Protein AF-A0A7G2RQ90-F1 (afdb_monomer_lite)

Secondary structure (DSSP, 8-state):
-PPPP-SSHHHHHHHHHHHHHHHHHHHHHHHSS-TTHHHHHHHHHHHHHHHHHHHHHHHHHTT-HHHHHHHHHHHHHHHHHHHHHHH--TTTHHHHHHHHHHHHHHHHHHHHHHHHHHHHHHHHHHHTT-

Structure (mmCIF, N/CA/C/O backbone):
data_AF-A0A7G2RQ90-F1
#
_entry.id   AF-A0A7G2RQ90-F1
#
loop_
_atom_site.group_PDB
_atom_site.id
_atom_site.type_symbol
_atom_site.label_atom_id
_atom_site.label_alt_id
_atom_site.label_comp_id
_atom_site.label_asym_id
_atom_site.label_entity_id
_atom_site.label_seq_id
_atom_site.pdbx_PDB_ins_code
_atom_site.Cartn_x
_atom_site.Cartn_y
_atom_site.Cartn_z
_atom_site.occupancy
_atom_site.B_iso_or_equiv
_atom_site.auth_seq_id
_atom_site.auth_comp_id
_atom_site.auth_asym_id
_atom_site.auth_atom_id
_atom_site.pdbx_PDB_model_num
ATOM 1 N N . MET A 1 1 ? -13.080 -4.495 -11.057 1.00 48.03 1 MET A N 1
ATOM 2 C CA . MET A 1 1 ? -11.686 -4.425 -10.586 1.00 48.03 1 MET A CA 1
ATOM 3 C C . MET A 1 1 ? -10.817 -4.327 -11.811 1.00 48.03 1 MET A C 1
ATOM 5 O O . MET A 1 1 ? -10.754 -5.293 -12.562 1.00 48.03 1 MET A O 1
ATOM 9 N N . GLU A 1 2 ? -10.243 -3.155 -12.050 1.00 60.41 2 GLU A N 1
ATOM 10 C CA . GLU A 1 2 ? -9.161 -3.041 -13.021 1.00 60.41 2 GLU A CA 1
ATOM 11 C C . GLU A 1 2 ? -7.942 -3.789 -12.495 1.00 60.41 2 GLU A C 1
ATOM 13 O O . GLU A 1 2 ? -7.662 -3.803 -11.294 1.00 60.41 2 GLU A O 1
ATOM 18 N N . GLN A 1 3 ? -7.268 -4.479 -13.404 1.00 83.25 3 GLN A N 1
ATOM 19 C CA . GLN A 1 3 ? -6.024 -5.160 -13.110 1.00 83.25 3 GLN A CA 1
ATOM 20 C C . GLN A 1 3 ? -4.938 -4.093 -12.924 1.00 83.25 3 GLN A C 1
ATOM 22 O O . GLN A 1 3 ? -4.843 -3.163 -13.722 1.00 83.25 3 GLN A O 1
ATOM 27 N N . LEU A 1 4 ? -4.151 -4.201 -11.854 1.00 92.06 4 LEU A N 1
ATOM 28 C CA . LEU A 1 4 ? -2.987 -3.340 -11.647 1.00 92.06 4 LEU A CA 1
ATOM 29 C C . LEU A 1 4 ? -1.992 -3.506 -12.802 1.00 92.06 4 LEU A C 1
ATOM 31 O O . LEU A 1 4 ? -1.816 -4.610 -13.329 1.00 92.06 4 LEU A O 1
ATOM 35 N N . VAL A 1 5 ? -1.354 -2.404 -13.184 1.00 93.75 5 VAL A N 1
ATOM 36 C CA . VAL A 1 5 ? -0.281 -2.397 -14.178 1.00 93.75 5 VAL A CA 1
ATOM 37 C C . VAL A 1 5 ? 1.026 -2.817 -13.512 1.00 93.75 5 VAL A C 1
ATOM 39 O O . VAL A 1 5 ? 1.373 -2.347 -12.434 1.00 93.75 5 VAL A O 1
ATOM 42 N N . TYR A 1 6 ? 1.774 -3.701 -14.169 1.00 94.88 6 TYR A N 1
ATOM 43 C CA . TYR A 1 6 ? 3.070 -4.175 -13.695 1.00 94.88 6 TYR A CA 1
ATOM 44 C C . TYR A 1 6 ? 4.079 -4.188 -14.841 1.00 94.88 6 TYR A C 1
ATOM 46 O O . TYR A 1 6 ? 3.699 -4.413 -15.988 1.00 94.88 6 TYR A O 1
ATOM 54 N N . ILE A 1 7 ? 5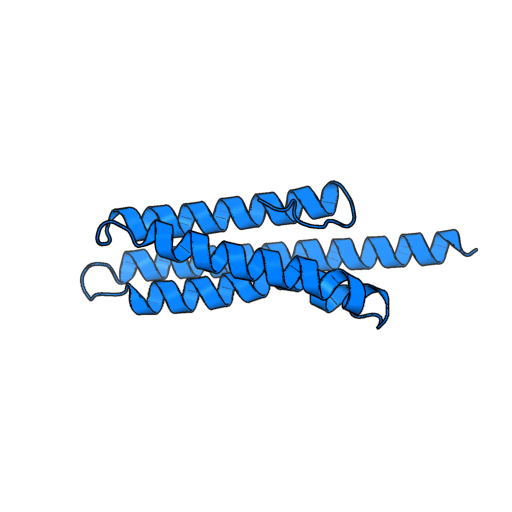.366 -4.008 -14.528 1.00 92.44 7 ILE A N 1
ATOM 55 C CA . ILE A 1 7 ? 6.438 -4.106 -15.528 1.00 92.44 7 ILE A CA 1
ATOM 56 C C . ILE A 1 7 ? 6.637 -5.558 -15.979 1.00 92.44 7 ILE A C 1
ATOM 58 O O . ILE A 1 7 ? 6.724 -5.836 -17.172 1.00 92.44 7 ILE A O 1
ATOM 62 N N . ASN A 1 8 ? 6.715 -6.486 -15.026 1.00 92.81 8 ASN A N 1
ATOM 63 C CA . ASN A 1 8 ? 6.875 -7.919 -15.259 1.00 92.81 8 ASN A CA 1
ATOM 64 C C . ASN A 1 8 ? 6.338 -8.725 -14.058 1.00 92.81 8 ASN A C 1
ATOM 66 O O . ASN A 1 8 ? 5.831 -8.154 -13.086 1.00 92.81 8 ASN A O 1
ATOM 70 N N . ASP A 1 9 ? 6.455 -10.053 -14.122 1.00 95.44 9 ASP A N 1
ATOM 71 C CA . ASP A 1 9 ? 5.973 -10.958 -13.069 1.00 95.44 9 ASP A CA 1
ATOM 72 C C . ASP A 1 9 ? 6.700 -10.772 -11.728 1.00 95.44 9 ASP A C 1
ATOM 74 O O . ASP A 1 9 ? 6.111 -10.990 -10.669 1.00 95.44 9 ASP A O 1
ATOM 78 N N . GLU A 1 10 ? 7.961 -10.338 -11.748 1.00 95.69 10 GLU A N 1
ATOM 79 C CA . GLU A 1 10 ? 8.716 -10.055 -10.528 1.00 95.69 10 GLU A CA 1
ATOM 80 C C . GLU A 1 10 ? 8.185 -8.804 -9.823 1.00 95.69 10 GLU A C 1
ATOM 82 O O . GLU A 1 10 ? 7.860 -8.871 -8.636 1.00 95.69 10 GLU A O 1
ATOM 87 N N . HIS A 1 11 ? 8.000 -7.703 -10.561 1.00 95.94 11 HIS A N 1
ATOM 88 C CA . HIS A 1 11 ? 7.360 -6.494 -10.040 1.00 95.94 11 HIS A CA 1
ATOM 89 C C . HIS A 1 11 ? 5.974 -6.809 -9.475 1.00 95.94 11 HIS A C 1
ATOM 91 O O . HIS A 1 11 ? 5.641 -6.397 -8.365 1.00 95.94 11 HIS A O 1
ATOM 97 N N . LYS A 1 12 ? 5.183 -7.594 -10.215 1.00 96.81 12 LYS A N 1
ATOM 98 C CA . LYS A 1 12 ? 3.865 -8.041 -9.768 1.00 96.81 12 LYS A CA 1
ATOM 99 C C . LYS A 1 12 ? 3.935 -8.749 -8.422 1.00 96.81 12 LYS A C 1
ATOM 101 O O . LYS A 1 12 ? 3.204 -8.371 -7.511 1.00 96.81 12 LYS A O 1
ATOM 106 N N . ARG A 1 13 ? 4.825 -9.733 -8.287 1.00 97.94 13 ARG A N 1
ATOM 107 C CA . ARG A 1 13 ? 4.991 -10.491 -7.045 1.00 97.94 13 ARG A CA 1
ATOM 108 C C . ARG A 1 13 ? 5.340 -9.574 -5.871 1.00 97.94 13 ARG A C 1
ATOM 110 O O . ARG A 1 13 ? 4.688 -9.660 -4.840 1.00 97.94 13 ARG A O 1
ATOM 117 N N . ILE A 1 14 ? 6.312 -8.671 -6.041 1.00 98.25 14 ILE A N 1
ATOM 118 C CA . ILE A 1 14 ? 6.739 -7.737 -4.982 1.00 98.25 14 ILE A CA 1
ATOM 119 C C . ILE A 1 14 ? 5.556 -6.886 -4.493 1.00 98.25 14 ILE A C 1
ATOM 121 O O . ILE A 1 14 ? 5.322 -6.768 -3.290 1.00 98.25 14 ILE A O 1
ATOM 125 N N . ILE A 1 15 ? 4.786 -6.324 -5.427 1.00 98.12 15 ILE A N 1
ATOM 126 C CA . ILE A 1 15 ? 3.652 -5.450 -5.113 1.00 98.12 15 ILE A CA 1
ATOM 127 C C . ILE A 1 15 ? 2.479 -6.227 -4.497 1.00 98.12 15 ILE A C 1
ATOM 129 O O . ILE A 1 15 ? 1.865 -5.753 -3.539 1.00 98.12 15 ILE A O 1
ATOM 133 N N . GLU A 1 16 ? 2.148 -7.411 -5.014 1.00 97.25 16 GLU A N 1
ATOM 134 C CA . GLU A 1 16 ? 1.064 -8.244 -4.478 1.00 97.25 16 GLU A CA 1
ATOM 135 C C . GLU A 1 16 ? 1.382 -8.788 -3.078 1.00 97.25 16 GLU A C 1
ATOM 137 O O . GLU A 1 16 ? 0.504 -8.756 -2.209 1.00 97.25 16 GLU A O 1
ATOM 142 N N . ASP A 1 17 ? 2.627 -9.211 -2.832 1.00 98.25 17 ASP A N 1
ATOM 143 C CA . ASP A 1 17 ? 3.094 -9.650 -1.512 1.00 98.25 17 ASP A CA 1
ATOM 144 C C . ASP A 1 17 ? 2.957 -8.501 -0.493 1.00 98.25 17 ASP A C 1
ATOM 146 O O . ASP A 1 17 ? 2.351 -8.674 0.570 1.00 98.25 17 ASP A O 1
ATOM 150 N N . TYR A 1 18 ? 3.418 -7.296 -0.853 1.00 98.50 18 TYR A N 1
ATOM 151 C CA . TYR A 1 18 ? 3.300 -6.103 -0.009 1.00 98.50 18 TYR A CA 1
ATOM 152 C C . TYR A 1 18 ? 1.840 -5.729 0.288 1.00 98.50 18 TYR A C 1
ATOM 154 O O . TYR A 1 18 ? 1.459 -5.551 1.445 1.00 98.50 18 TYR A O 1
ATOM 162 N N . MET A 1 19 ? 0.981 -5.635 -0.733 1.00 97.75 19 MET A N 1
ATOM 163 C CA . MET A 1 19 ? -0.428 -5.278 -0.521 1.00 97.75 19 MET A CA 1
ATOM 164 C C . MET A 1 19 ? -1.177 -6.326 0.302 1.00 97.75 19 MET A C 1
ATOM 166 O O . MET A 1 19 ? -2.107 -5.980 1.032 1.00 97.75 19 MET A O 1
ATOM 170 N N . THR A 1 20 ? -0.826 -7.605 0.161 1.00 97.81 20 THR A N 1
ATOM 171 C CA . THR A 1 20 ? -1.420 -8.681 0.963 1.00 97.81 20 THR A CA 1
ATOM 172 C C . THR A 1 20 ? -1.048 -8.515 2.429 1.00 97.81 20 THR A C 1
ATOM 174 O O . THR A 1 20 ? -1.925 -8.587 3.289 1.00 97.81 20 THR A O 1
ATOM 177 N N . PHE A 1 21 ? 0.223 -8.221 2.708 1.00 98.50 21 PHE A N 1
ATOM 178 C CA . PHE A 1 21 ? 0.688 -7.909 4.054 1.00 98.50 21 PHE A CA 1
ATOM 179 C C . PHE A 1 21 ? -0.058 -6.708 4.646 1.00 98.50 21 PHE A C 1
ATOM 181 O O . PHE A 1 21 ? -0.672 -6.833 5.700 1.00 98.50 21 PHE A O 1
ATOM 188 N N . VAL A 1 22 ? -0.103 -5.577 3.933 1.00 98.25 22 VAL A N 1
ATOM 189 C CA . VAL A 1 22 ? -0.777 -4.364 4.424 1.00 98.25 22 VAL A CA 1
ATOM 190 C C . VAL A 1 22 ? -2.250 -4.625 4.750 1.00 98.25 22 VAL A C 1
ATOM 192 O O . VAL A 1 22 ? -2.744 -4.212 5.797 1.00 98.25 22 VAL A O 1
ATOM 195 N N . GLN A 1 23 ? -2.965 -5.328 3.869 1.00 97.06 23 GLN A N 1
ATOM 196 C CA . GLN A 1 23 ? -4.367 -5.672 4.107 1.00 97.06 23 GLN A CA 1
ATOM 197 C C . GLN A 1 23 ? -4.543 -6.553 5.344 1.00 97.06 23 GLN A C 1
ATOM 199 O O . GLN A 1 23 ? -5.518 -6.373 6.067 1.00 97.06 23 GLN A O 1
ATOM 204 N N . LYS A 1 24 ? -3.618 -7.484 5.592 1.00 96.56 24 LYS A N 1
ATOM 205 C CA . LYS A 1 24 ? -3.651 -8.348 6.770 1.00 96.56 24 LYS A CA 1
ATOM 206 C C . LYS A 1 24 ? -3.481 -7.539 8.059 1.00 96.56 24 LYS A C 1
ATOM 208 O O . LYS A 1 24 ? -4.319 -7.659 8.945 1.00 96.56 24 LYS A O 1
ATOM 213 N N . GLU A 1 25 ? -2.474 -6.673 8.131 1.00 96.81 25 GLU A N 1
ATOM 214 C CA . GLU A 1 25 ? -2.229 -5.835 9.314 1.00 96.81 25 GLU A CA 1
ATOM 215 C C . GLU A 1 25 ? -3.428 -4.925 9.620 1.00 96.81 25 GLU A C 1
ATOM 217 O O . GLU A 1 25 ? -3.882 -4.815 10.759 1.00 96.81 25 GLU A O 1
ATOM 222 N N . VAL A 1 26 ? -4.011 -4.303 8.588 1.00 95.94 26 VAL A N 1
ATOM 223 C CA . VAL A 1 26 ? -5.190 -3.449 8.777 1.00 95.94 26 VAL A CA 1
ATOM 224 C C . VAL A 1 26 ? -6.421 -4.266 9.159 1.00 95.94 26 VAL A C 1
ATOM 226 O O . VAL A 1 26 ? -7.233 -3.806 9.964 1.00 95.94 26 VAL A O 1
ATOM 229 N N . TYR A 1 27 ? -6.577 -5.475 8.618 1.00 94.44 27 TYR A N 1
ATOM 230 C CA . TYR A 1 27 ? -7.649 -6.379 9.020 1.00 94.44 27 TYR A CA 1
ATOM 231 C C . TYR A 1 27 ? -7.561 -6.701 10.517 1.00 94.44 27 TYR A C 1
ATOM 233 O O . TYR A 1 27 ? -8.535 -6.482 11.230 1.00 94.44 27 TYR A O 1
ATOM 241 N N . GLU A 1 28 ? -6.389 -7.101 11.015 1.00 92.88 28 GLU A N 1
ATOM 242 C CA . GLU A 1 28 ? -6.180 -7.444 12.431 1.00 92.88 28 GLU A CA 1
ATOM 243 C C . GLU A 1 28 ? -6.475 -6.261 13.371 1.00 92.88 28 GLU A C 1
ATOM 245 O O . GLU A 1 28 ? -7.187 -6.413 14.367 1.00 92.88 28 GLU A O 1
ATOM 250 N N . VAL A 1 29 ? -6.046 -5.045 13.011 1.00 92.00 29 VAL A N 1
ATOM 251 C CA . VAL A 1 29 ? -6.391 -3.831 13.774 1.00 92.00 29 VAL A CA 1
ATOM 252 C C . VAL A 1 29 ? -7.898 -3.553 13.735 1.00 92.00 29 VAL A C 1
ATOM 254 O O . VAL A 1 29 ? -8.499 -3.174 14.745 1.00 92.00 29 VAL A O 1
ATOM 257 N N . THR A 1 30 ? -8.538 -3.740 12.580 1.00 90.81 30 THR A N 1
ATOM 258 C CA . THR A 1 30 ? -9.959 -3.411 12.395 1.00 90.81 30 THR A CA 1
ATOM 259 C C . THR A 1 30 ? -10.928 -4.470 12.905 1.00 90.81 30 THR A C 1
ATOM 261 O O . THR A 1 30 ? -12.080 -4.115 13.146 1.00 90.81 30 THR A O 1
ATOM 264 N N . GLU A 1 31 ? -10.497 -5.711 13.156 1.00 83.44 31 GLU A N 1
ATOM 265 C CA . GLU A 1 31 ? -11.323 -6.723 13.837 1.00 83.44 31 GLU A CA 1
ATOM 266 C C . GLU A 1 31 ? -11.734 -6.270 15.244 1.00 83.44 31 GLU A C 1
ATOM 268 O O . GLU A 1 31 ? -12.830 -6.584 15.710 1.00 83.44 31 GLU A O 1
ATOM 273 N N . THR A 1 32 ? -10.880 -5.482 15.905 1.00 68.25 32 THR A N 1
ATOM 274 C CA . THR A 1 32 ? -11.181 -4.874 17.211 1.00 68.25 32 THR A CA 1
ATOM 275 C C . THR A 1 32 ? -11.975 -3.567 17.098 1.00 68.25 32 THR A C 1
ATOM 277 O O . THR A 1 32 ? -12.569 -3.103 18.074 1.00 68.25 32 THR A O 1
ATOM 280 N N . ALA A 1 33 ? -12.019 -2.969 15.904 1.00 60.00 33 ALA A N 1
ATOM 281 C CA . ALA A 1 33 ? -12.710 -1.718 15.632 1.00 60.00 33 ALA A CA 1
ATOM 282 C C . ALA A 1 33 ? -14.167 -1.959 15.188 1.00 60.00 33 ALA A C 1
ATOM 284 O O . ALA A 1 33 ? -14.575 -3.045 14.788 1.00 60.00 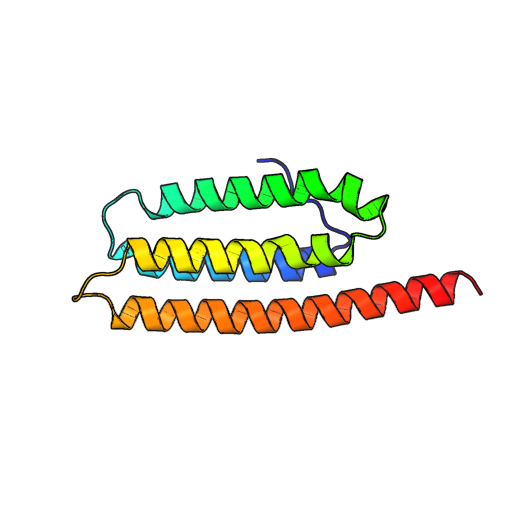33 ALA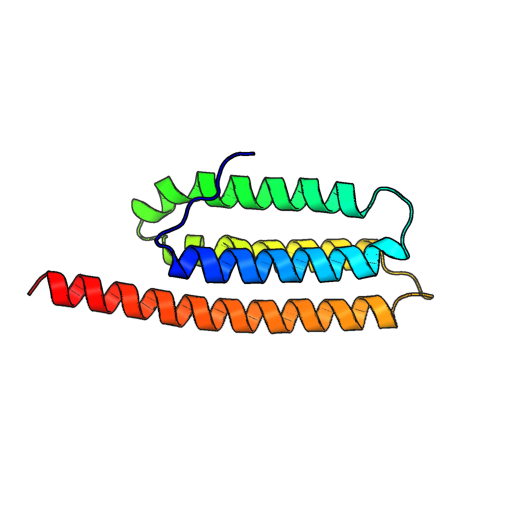 A O 1
ATOM 285 N N . LYS A 1 34 ? -14.996 -0.912 15.260 1.00 61.91 34 LYS A N 1
ATOM 286 C CA . LYS A 1 34 ? -16.413 -0.954 14.850 1.00 61.91 34 LYS A CA 1
ATOM 287 C C . LYS A 1 34 ? -16.588 -1.557 13.442 1.00 61.91 34 LYS A C 1
ATOM 289 O O . LYS A 1 34 ? -15.810 -1.264 12.535 1.00 61.91 34 LYS A O 1
ATOM 294 N N . CYS A 1 35 ? -17.676 -2.309 13.250 1.00 68.94 35 CYS A N 1
ATOM 295 C CA . CYS A 1 35 ? -18.071 -2.902 11.966 1.00 68.94 35 CYS A CA 1
ATOM 296 C C . CYS A 1 35 ? -17.971 -1.891 10.805 1.00 68.94 35 CYS A C 1
ATOM 298 O O . CYS A 1 35 ? -18.553 -0.809 10.883 1.00 68.94 35 CYS A O 1
ATOM 300 N N . GLY A 1 36 ? -17.264 -2.262 9.731 1.00 81.38 36 GLY A N 1
ATOM 301 C CA . GLY A 1 36 ? -17.176 -1.497 8.477 1.00 81.38 36 GLY A CA 1
ATOM 302 C C . GLY A 1 36 ? -15.826 -0.829 8.193 1.00 81.38 36 GLY A C 1
ATOM 303 O O . GLY A 1 36 ? -15.543 -0.550 7.035 1.00 81.38 36 GLY A O 1
ATOM 304 N N . LYS A 1 37 ? -14.949 -0.650 9.194 1.00 89.69 37 LYS A N 1
ATOM 305 C CA . LYS A 1 37 ? -13.676 0.078 9.010 1.00 89.69 37 LYS A CA 1
ATOM 306 C C . LYS A 1 37 ? -12.715 -0.570 8.016 1.00 89.69 37 LYS A C 1
ATOM 308 O O . LYS A 1 37 ? -12.068 0.137 7.253 1.00 89.69 37 LYS A O 1
ATOM 313 N N . PHE A 1 38 ? -12.671 -1.897 7.969 1.00 93.50 38 PHE A N 1
ATOM 314 C CA . PHE A 1 38 ? -11.909 -2.595 6.936 1.00 93.50 38 PHE A CA 1
ATOM 315 C C . PHE A 1 38 ? -12.432 -2.298 5.521 1.00 93.50 38 PHE A C 1
ATOM 317 O O . PHE A 1 38 ? -11.647 -2.186 4.589 1.00 93.50 38 PHE A O 1
ATOM 324 N N . GLY A 1 39 ? -13.749 -2.129 5.364 1.00 93.12 39 GLY A N 1
ATOM 325 C CA . GLY A 1 39 ? -14.363 -1.727 4.097 1.00 93.12 39 GLY A CA 1
ATOM 326 C C . GLY A 1 39 ? -13.906 -0.335 3.663 1.00 93.12 39 GLY A C 1
ATOM 327 O O . GLY A 1 39 ? -13.418 -0.196 2.547 1.00 93.12 39 GLY A O 1
ATOM 328 N N . ASP A 1 40 ? -13.957 0.646 4.574 1.00 93.44 40 ASP A N 1
ATOM 329 C CA . ASP A 1 40 ? -13.443 2.004 4.325 1.00 93.44 40 ASP A CA 1
ATOM 330 C C . ASP A 1 40 ? -11.975 1.960 3.851 1.00 93.44 40 ASP A C 1
ATOM 332 O O . ASP A 1 40 ? -11.582 2.649 2.914 1.00 93.44 40 ASP A O 1
ATOM 336 N N . PHE A 1 41 ? -11.152 1.112 4.475 1.00 95.19 41 PHE A N 1
ATOM 337 C CA . PHE A 1 41 ? -9.759 0.926 4.072 1.00 95.19 41 PHE A CA 1
ATOM 338 C C . PHE A 1 41 ? -9.616 0.336 2.657 1.00 95.19 41 PHE A C 1
ATOM 340 O O . PHE A 1 41 ? -8.750 0.767 1.896 1.00 95.19 41 PHE A O 1
ATOM 347 N N . GLN A 1 42 ? -10.453 -0.634 2.282 1.00 95.12 42 GLN A N 1
ATOM 348 C CA . GLN A 1 42 ? -10.420 -1.234 0.944 1.00 95.12 42 GLN A CA 1
ATOM 349 C C . GLN A 1 42 ? -10.773 -0.224 -0.155 1.00 95.12 42 GLN A C 1
ATOM 351 O O . GLN A 1 42 ? -10.208 -0.301 -1.247 1.00 95.12 42 GLN A O 1
ATOM 356 N N . GLU A 1 43 ? -11.657 0.735 0.132 1.00 95.19 43 GLU A N 1
ATOM 357 C CA . GLU A 1 43 ? -11.956 1.851 -0.773 1.00 95.19 43 GLU A CA 1
ATOM 358 C C . GLU A 1 43 ? -10.729 2.757 -0.954 1.00 95.19 43 GLU A C 1
ATOM 360 O O . GLU A 1 43 ? -10.322 3.016 -2.084 1.00 95.19 43 GLU A O 1
ATOM 365 N N . LEU A 1 44 ? -10.048 3.134 0.133 1.00 96.06 44 LEU A N 1
ATOM 366 C CA . LEU A 1 44 ? -8.819 3.936 0.042 1.00 96.06 44 LEU A CA 1
ATOM 367 C C . LEU A 1 44 ? -7.692 3.203 -0.709 1.00 96.06 44 LEU A C 1
ATOM 369 O O . LEU A 1 44 ? -6.971 3.794 -1.515 1.00 96.06 44 LEU A O 1
ATOM 373 N N . LEU A 1 45 ? -7.546 1.892 -0.490 1.00 96.44 45 LEU A N 1
ATOM 374 C CA . LEU A 1 45 ? -6.586 1.074 -1.231 1.00 96.44 45 LEU A CA 1
ATOM 375 C C . LEU A 1 45 ? -6.941 1.003 -2.724 1.00 96.44 45 LEU A C 1
ATOM 377 O O . LEU A 1 45 ? -6.045 0.927 -3.565 1.00 96.44 45 LEU A O 1
ATOM 381 N N . HIS A 1 46 ? -8.229 1.012 -3.072 1.00 95.88 46 HIS A N 1
ATOM 382 C CA . HIS A 1 46 ? -8.662 1.077 -4.463 1.00 95.88 46 HIS A CA 1
ATOM 383 C C . HIS A 1 46 ? -8.226 2.389 -5.126 1.00 95.88 46 HIS A C 1
ATOM 385 O O . HIS A 1 46 ? -7.662 2.332 -6.221 1.00 95.88 46 HIS A O 1
ATOM 391 N N . ASP A 1 47 ? -8.377 3.523 -4.440 1.00 96.12 47 ASP A N 1
ATOM 392 C CA . ASP A 1 47 ? -7.943 4.832 -4.942 1.00 96.12 47 ASP A CA 1
ATOM 393 C C . ASP A 1 47 ? -6.427 4.870 -5.206 1.00 96.12 47 ASP A C 1
ATOM 395 O O . ASP A 1 47 ? -5.982 5.381 -6.234 1.00 96.12 47 ASP A O 1
ATOM 399 N N . ILE A 1 48 ? -5.615 4.260 -4.331 1.00 96.88 48 ILE A N 1
ATOM 400 C CA . ILE A 1 48 ? -4.158 4.145 -4.540 1.00 96.88 48 ILE A CA 1
ATOM 401 C C . ILE A 1 48 ? -3.834 3.308 -5.781 1.00 96.88 48 ILE A C 1
ATOM 403 O O . ILE A 1 48 ? -2.950 3.669 -6.559 1.00 96.88 48 ILE A O 1
ATOM 407 N N . LYS A 1 49 ? -4.541 2.191 -5.986 1.00 96.19 49 LYS A N 1
ATOM 408 C CA . LYS A 1 49 ? -4.347 1.341 -7.173 1.00 96.19 49 LYS A CA 1
ATOM 409 C C . LYS A 1 49 ? -4.708 2.087 -8.453 1.00 96.19 49 LYS A C 1
ATOM 411 O O . LYS A 1 49 ? -4.002 1.953 -9.450 1.00 96.19 49 LYS A O 1
ATOM 416 N N . GLN A 1 50 ? -5.776 2.879 -8.417 1.00 95.12 50 GLN A N 1
ATOM 417 C CA . GLN A 1 50 ? -6.166 3.714 -9.544 1.00 95.12 50 GLN A CA 1
ATOM 418 C C . GLN A 1 50 ? -5.111 4.791 -9.820 1.00 95.12 50 GLN A C 1
ATOM 420 O O . GLN A 1 50 ? -4.649 4.900 -10.951 1.00 95.12 50 GLN A O 1
ATOM 425 N N . TYR A 1 51 ? -4.652 5.509 -8.788 1.00 94.88 51 TYR A N 1
ATOM 426 C CA . TYR A 1 51 ? -3.571 6.490 -8.918 1.00 94.88 51 TYR A CA 1
ATOM 427 C C . TYR A 1 51 ? -2.315 5.878 -9.555 1.00 94.88 51 TYR A C 1
ATOM 429 O O . TYR A 1 51 ? -1.730 6.460 -10.467 1.00 94.88 51 TYR A O 1
ATOM 437 N N . HIS A 1 52 ? -1.914 4.687 -9.101 1.00 95.38 52 HIS A N 1
ATOM 438 C CA . HIS A 1 52 ? -0.774 3.964 -9.656 1.00 95.38 52 HIS A CA 1
ATOM 439 C C . HIS A 1 52 ? -0.958 3.665 -11.149 1.00 95.38 52 HIS A C 1
ATOM 441 O O . HIS A 1 52 ? -0.064 3.938 -11.948 1.00 95.38 52 HIS A O 1
ATOM 447 N N . ASN A 1 53 ? -2.118 3.137 -11.540 1.00 95.06 53 ASN A N 1
ATOM 448 C CA . ASN A 1 53 ? -2.414 2.839 -12.939 1.00 95.06 53 ASN A CA 1
ATOM 449 C C . ASN A 1 53 ? -2.421 4.107 -13.807 1.00 95.06 53 ASN A C 1
ATOM 451 O O . ASN A 1 53 ? -1.763 4.136 -14.846 1.00 95.06 53 ASN A O 1
ATOM 455 N N . ASP A 1 54 ? -3.099 5.164 -13.357 1.00 93.44 54 ASP A N 1
ATOM 456 C CA . ASP A 1 54 ? -3.219 6.427 -14.092 1.00 93.44 54 ASP A CA 1
ATOM 457 C C . ASP A 1 54 ? -1.860 7.131 -14.253 1.00 93.44 54 ASP A C 1
ATOM 459 O O . ASP A 1 54 ? -1.600 7.785 -15.268 1.00 93.44 54 ASP A O 1
ATOM 463 N N . PHE A 1 55 ? -0.956 6.978 -13.278 1.00 92.94 55 PHE A N 1
ATOM 464 C CA . PHE A 1 55 ? 0.377 7.574 -13.329 1.00 92.94 55 PHE A CA 1
ATOM 465 C C . PHE A 1 55 ? 1.333 6.854 -14.299 1.00 92.94 55 PHE A C 1
ATOM 467 O O . PHE A 1 55 ? 2.290 7.470 -14.771 1.00 92.94 55 PHE A O 1
ATOM 474 N N . PHE A 1 56 ? 1.080 5.589 -14.656 1.00 92.81 56 PHE A N 1
ATOM 475 C CA . PHE A 1 56 ? 2.000 4.785 -15.476 1.00 92.81 56 PHE A CA 1
ATOM 476 C C . PHE A 1 56 ? 2.334 5.437 -16.827 1.00 92.81 56 PHE A C 1
ATOM 478 O O . PHE A 1 56 ? 3.504 5.574 -17.192 1.00 92.81 56 PHE A O 1
ATOM 485 N N . ASP A 1 57 ? 1.313 5.898 -17.551 1.00 87.56 57 ASP A N 1
ATOM 486 C CA . ASP A 1 57 ? 1.479 6.491 -18.883 1.00 87.56 57 ASP A CA 1
ATOM 487 C C . ASP A 1 57 ? 2.297 7.789 -18.863 1.00 87.56 57 ASP A C 1
ATOM 489 O O . ASP A 1 57 ? 2.945 8.131 -19.857 1.00 87.56 57 ASP A O 1
ATOM 493 N N . ILE A 1 58 ? 2.240 8.529 -17.754 1.00 87.88 58 ILE A N 1
ATOM 494 C CA . ILE A 1 58 ? 3.012 9.756 -17.539 1.00 87.88 58 ILE A CA 1
ATOM 495 C C . ILE A 1 58 ? 4.448 9.378 -17.167 1.00 87.88 58 ILE A C 1
ATOM 497 O O . ILE A 1 58 ? 5.399 9.861 -17.783 1.00 87.88 58 ILE A O 1
ATOM 501 N N . ALA A 1 59 ? 4.603 8.442 -16.231 1.00 88.56 59 ALA A N 1
ATOM 502 C CA . ALA A 1 59 ? 5.890 7.978 -15.736 1.00 88.56 59 ALA A CA 1
ATOM 503 C C . ALA A 1 59 ? 6.794 7.422 -16.849 1.00 88.56 59 ALA A C 1
ATOM 505 O O . ALA A 1 59 ? 7.984 7.734 -16.889 1.00 88.56 59 ALA A O 1
ATOM 506 N N . ILE A 1 60 ? 6.238 6.659 -17.793 1.00 83.44 60 ILE A N 1
ATOM 507 C CA . ILE A 1 60 ? 6.997 6.115 -18.931 1.00 83.44 60 ILE A CA 1
ATOM 508 C C . ILE A 1 60 ? 7.475 7.219 -19.888 1.00 83.44 60 ILE A C 1
ATOM 510 O O . ILE A 1 60 ? 8.564 7.118 -20.450 1.00 83.44 60 ILE A O 1
ATOM 514 N N . LYS A 1 61 ? 6.681 8.277 -20.089 1.00 82.25 61 LYS A N 1
ATOM 515 C CA . LYS A 1 61 ? 7.007 9.356 -21.039 1.00 82.25 61 LYS A CA 1
ATOM 516 C C . LYS A 1 61 ? 8.026 10.346 -20.487 1.00 82.25 61 LYS A C 1
ATOM 518 O O . LYS A 1 61 ? 8.800 10.902 -21.261 1.00 82.25 61 LYS A O 1
ATOM 523 N N . GLU A 1 62 ? 8.009 10.574 -19.178 1.00 85.75 62 GLU A N 1
ATOM 524 C CA . GLU A 1 62 ? 8.771 11.646 -18.526 1.00 85.75 62 GLU A CA 1
ATOM 525 C C . GLU A 1 62 ? 9.929 11.130 -17.658 1.00 85.75 62 GLU A C 1
ATOM 527 O O . GLU A 1 62 ? 10.444 11.857 -16.815 1.00 85.75 62 GLU A O 1
ATOM 532 N N . SER A 1 63 ? 10.361 9.878 -17.857 1.00 79.25 63 SER A N 1
ATOM 533 C CA . SER A 1 63 ? 11.398 9.228 -17.035 1.00 79.25 63 SER A CA 1
ATOM 534 C C . SER A 1 63 ? 11.047 9.164 -15.536 1.00 79.25 63 SER A C 1
ATOM 536 O O . SER A 1 63 ? 11.931 9.111 -14.685 1.00 79.25 63 SER A O 1
ATOM 538 N N . GLY A 1 64 ? 9.753 9.131 -15.209 1.00 86.44 64 GLY A N 1
ATOM 539 C CA . GLY A 1 64 ? 9.204 9.041 -13.850 1.00 86.44 64 GLY A CA 1
ATOM 540 C C . GLY A 1 64 ? 8.973 7.608 -13.354 1.00 86.44 64 GLY A C 1
ATOM 541 O O . GLY A 1 64 ? 8.299 7.408 -12.348 1.00 86.44 64 GLY A O 1
ATOM 542 N N . VAL A 1 65 ? 9.500 6.590 -14.045 1.00 89.44 65 VAL A N 1
ATOM 543 C CA . VAL A 1 65 ? 9.282 5.165 -13.708 1.00 89.44 65 VAL A CA 1
ATOM 544 C C . VAL A 1 65 ? 9.718 4.837 -12.280 1.00 89.44 65 VAL A C 1
ATOM 546 O O . VAL A 1 65 ? 9.049 4.054 -11.610 1.00 89.44 65 VAL A O 1
ATOM 549 N N . GLY A 1 66 ? 10.787 5.469 -11.786 1.00 90.00 66 GLY A N 1
ATOM 550 C CA . GLY A 1 66 ? 11.210 5.321 -10.393 1.00 90.00 66 GLY A CA 1
ATOM 551 C C . GLY A 1 66 ? 10.125 5.770 -9.414 1.00 90.00 66 GLY A C 1
ATOM 552 O O . GLY A 1 66 ? 9.727 5.004 -8.542 1.00 90.00 66 GLY A O 1
ATOM 553 N N . GLU A 1 67 ? 9.575 6.973 -9.594 1.00 92.31 67 GLU A N 1
ATOM 554 C CA . GLU A 1 67 ? 8.483 7.486 -8.753 1.00 92.31 67 GLU A CA 1
ATOM 555 C C . GLU A 1 67 ? 7.249 6.580 -8.815 1.00 92.31 67 GLU A C 1
ATOM 557 O O . GLU A 1 67 ? 6.621 6.294 -7.793 1.00 92.31 67 GLU A O 1
ATOM 562 N N . TRP A 1 68 ? 6.931 6.081 -10.009 1.00 95.75 68 TRP A N 1
ATOM 563 C CA . TRP A 1 68 ? 5.808 5.177 -10.216 1.00 95.75 68 TRP A CA 1
ATOM 564 C C . TRP A 1 68 ? 5.991 3.836 -9.499 1.00 95.75 68 TRP A C 1
ATOM 566 O O . TRP A 1 68 ? 5.070 3.398 -8.807 1.00 95.75 68 TRP A O 1
ATOM 576 N N . ILE A 1 69 ? 7.176 3.222 -9.573 1.00 95.75 69 ILE A N 1
ATOM 577 C CA . ILE A 1 69 ? 7.490 1.956 -8.888 1.00 95.75 69 ILE A CA 1
ATOM 578 C C . ILE A 1 69 ? 7.270 2.069 -7.376 1.00 95.75 69 ILE A C 1
ATOM 580 O O . ILE A 1 69 ? 6.700 1.172 -6.757 1.00 95.75 69 ILE A O 1
ATOM 584 N N . PHE A 1 70 ? 7.674 3.186 -6.770 1.00 96.94 70 PHE A N 1
ATOM 585 C CA . PHE A 1 70 ? 7.552 3.374 -5.322 1.00 96.94 70 PHE A CA 1
ATOM 586 C C . PHE A 1 70 ? 6.180 3.897 -4.873 1.00 96.94 70 PHE A C 1
ATOM 588 O O . PHE A 1 70 ? 5.937 4.015 -3.671 1.00 96.94 70 PHE A O 1
ATOM 595 N N . SER A 1 71 ? 5.269 4.214 -5.799 1.00 97.00 71 SER A N 1
ATOM 596 C CA . SER A 1 71 ? 3.993 4.860 -5.461 1.00 97.00 71 SER A CA 1
ATOM 597 C C . SER A 1 71 ? 3.113 4.008 -4.542 1.00 97.00 71 SER A C 1
ATOM 599 O O . SER A 1 71 ? 2.653 4.518 -3.524 1.00 97.00 71 SER A O 1
ATOM 601 N N . ILE A 1 72 ? 2.927 2.713 -4.826 1.00 97.62 72 ILE A N 1
ATOM 602 C CA . ILE A 1 72 ? 2.124 1.823 -3.971 1.00 97.62 72 ILE A CA 1
ATOM 603 C C . ILE A 1 72 ? 2.692 1.729 -2.547 1.00 97.62 72 ILE A C 1
ATOM 605 O O . ILE A 1 72 ? 1.949 2.060 -1.623 1.00 97.62 72 ILE A O 1
ATOM 609 N N . PRO A 1 73 ? 3.958 1.319 -2.313 1.00 98.12 73 PRO A N 1
ATOM 610 C CA . PRO A 1 73 ? 4.462 1.184 -0.947 1.00 98.12 73 PRO A CA 1
ATOM 611 C C . PRO A 1 73 ? 4.446 2.504 -0.173 1.00 98.12 73 PRO A C 1
ATOM 613 O O . PRO A 1 73 ? 4.027 2.536 0.984 1.00 98.12 73 PRO A O 1
ATOM 616 N N . ASN A 1 74 ? 4.803 3.617 -0.815 1.00 98.06 74 ASN A N 1
ATOM 617 C CA . ASN A 1 74 ? 4.824 4.912 -0.140 1.00 98.06 74 ASN A CA 1
ATOM 618 C C . ASN A 1 74 ? 3.414 5.398 0.219 1.00 98.06 74 ASN A C 1
ATOM 620 O O . ASN A 1 74 ? 3.163 5.779 1.365 1.00 98.06 74 ASN A O 1
ATOM 624 N N . LEU A 1 75 ? 2.482 5.381 -0.739 1.00 98.12 75 LEU A N 1
ATOM 625 C CA . LEU A 1 75 ? 1.118 5.858 -0.507 1.00 98.12 75 LEU A CA 1
ATOM 626 C C . LEU A 1 75 ? 0.374 4.960 0.482 1.00 98.12 75 LEU A C 1
ATOM 628 O O . LEU A 1 75 ? -0.309 5.478 1.366 1.00 98.12 75 LEU A O 1
ATOM 632 N N . CYS A 1 76 ? 0.547 3.638 0.389 1.00 97.88 76 CYS A N 1
ATOM 633 C CA . CYS A 1 76 ? -0.046 2.703 1.340 1.00 97.88 76 CYS A CA 1
ATOM 634 C C . CYS A 1 76 ? 0.460 2.949 2.757 1.00 97.88 76 CYS A C 1
ATOM 636 O O . CYS A 1 76 ? -0.358 3.030 3.669 1.00 97.88 76 CYS A O 1
ATOM 638 N N . MET A 1 77 ? 1.769 3.129 2.955 1.00 98.31 77 MET A N 1
ATOM 639 C CA . MET A 1 77 ? 2.317 3.425 4.279 1.00 98.31 77 MET A CA 1
ATOM 640 C C . MET A 1 77 ? 1.677 4.683 4.873 1.00 98.31 77 MET A C 1
ATOM 642 O O . MET A 1 77 ? 1.140 4.630 5.976 1.00 98.31 77 MET A O 1
ATOM 646 N N . PHE A 1 78 ? 1.669 5.806 4.147 1.00 98.00 78 PHE A N 1
ATOM 647 C CA . PHE A 1 78 ? 1.084 7.046 4.671 1.00 98.00 78 PHE A CA 1
ATOM 648 C C . PHE A 1 78 ? -0.421 6.930 4.929 1.00 98.00 78 PHE A C 1
ATOM 650 O O . PHE A 1 78 ? -0.903 7.409 5.958 1.00 98.00 78 PHE A O 1
ATOM 657 N N . MET A 1 79 ? -1.154 6.264 4.034 1.00 97.94 79 MET A N 1
ATOM 658 C CA . MET A 1 79 ? -2.576 5.983 4.213 1.00 97.94 79 MET A CA 1
ATOM 659 C C . MET A 1 79 ? -2.821 5.165 5.486 1.00 97.94 79 MET A C 1
ATOM 661 O O . MET A 1 79 ? -3.662 5.546 6.297 1.00 97.94 79 MET A O 1
ATOM 665 N N . VAL A 1 80 ? -2.080 4.072 5.687 1.00 97.75 80 VAL A N 1
ATOM 666 C CA . VAL A 1 80 ? -2.231 3.189 6.852 1.00 97.75 80 VAL A CA 1
ATOM 667 C C . VAL A 1 80 ? -1.889 3.923 8.141 1.00 97.75 80 VAL A C 1
ATOM 669 O O . VAL A 1 80 ? -2.653 3.838 9.095 1.00 97.75 80 VAL A O 1
ATOM 672 N N . MET A 1 81 ? -0.810 4.706 8.165 1.00 98.06 81 MET A N 1
ATOM 673 C CA . MET A 1 81 ? -0.434 5.495 9.343 1.00 98.06 81 MET A CA 1
ATOM 674 C C . MET A 1 81 ? -1.528 6.499 9.724 1.00 98.06 81 MET A C 1
ATOM 676 O O . MET A 1 81 ? -1.890 6.612 10.896 1.00 98.06 81 MET A O 1
ATOM 680 N N . GLY A 1 82 ? -2.104 7.196 8.738 1.00 96.94 82 GLY A N 1
ATOM 681 C CA . GLY A 1 82 ? -3.236 8.098 8.965 1.00 96.94 82 GLY A CA 1
ATOM 682 C C . GLY A 1 82 ? -4.496 7.362 9.431 1.00 96.94 82 GLY A C 1
ATOM 683 O O . GLY A 1 82 ? -5.188 7.821 10.341 1.00 96.94 82 GLY A O 1
ATOM 684 N N . PHE A 1 83 ? -4.772 6.197 8.847 1.00 95.69 83 PHE A N 1
ATOM 685 C CA . PHE A 1 83 ? -5.905 5.349 9.207 1.00 95.69 83 PHE A CA 1
ATOM 686 C C . PHE A 1 83 ? -5.786 4.820 10.646 1.00 95.69 83 PHE A C 1
ATOM 688 O O . PHE A 1 83 ? -6.726 4.941 11.430 1.00 95.69 83 PHE A O 1
ATOM 695 N N . PHE A 1 84 ? -4.609 4.320 11.024 1.00 96.00 84 PHE A N 1
ATOM 696 C CA . PHE A 1 84 ? -4.280 3.867 12.376 1.00 96.00 84 PHE A CA 1
ATOM 697 C C . PHE A 1 84 ? -4.370 4.996 13.398 1.00 96.00 84 PHE A C 1
ATOM 699 O O . PHE A 1 84 ? -4.999 4.819 14.439 1.00 96.00 84 PHE A O 1
ATOM 706 N N . ALA A 1 85 ? -3.850 6.184 13.081 1.00 95.06 85 ALA A N 1
ATOM 707 C CA . ALA A 1 85 ? -4.000 7.353 13.944 1.00 95.06 85 ALA A CA 1
ATOM 708 C C . ALA A 1 85 ? -5.479 7.698 14.209 1.00 95.06 85 ALA A C 1
ATOM 710 O O . ALA A 1 85 ? -5.828 8.086 15.321 1.00 95.06 85 ALA A O 1
ATOM 711 N N . GLY A 1 86 ? -6.356 7.518 13.214 1.00 93.19 86 GLY A N 1
ATOM 712 C CA . GLY A 1 86 ? -7.801 7.721 13.359 1.00 93.19 86 GLY A CA 1
ATOM 713 C C . GLY A 1 86 ? -8.536 6.619 14.135 1.00 93.19 86 GLY A C 1
ATOM 714 O O . GLY A 1 86 ? -9.634 6.863 14.636 1.00 93.19 86 GLY A O 1
ATOM 715 N N . LEU A 1 87 ? -7.959 5.418 14.235 1.00 92.25 87 LEU A N 1
ATOM 716 C CA . LEU A 1 87 ? -8.509 4.287 14.993 1.00 92.25 87 LEU A CA 1
ATOM 717 C C . LEU A 1 8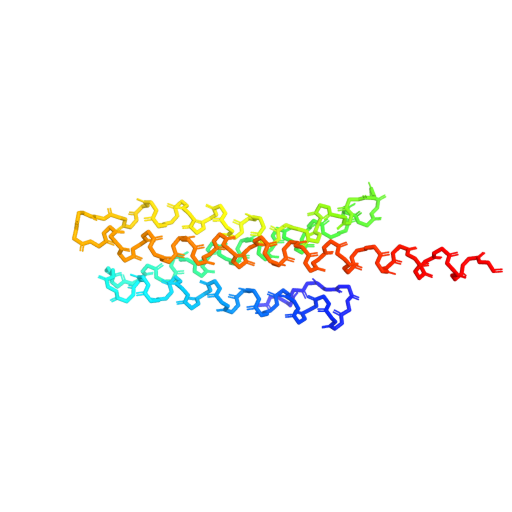7 ? -7.997 4.201 16.433 1.00 92.25 87 LEU A C 1
ATOM 719 O O . LEU A 1 87 ? -8.574 3.459 17.233 1.00 92.25 87 LEU A O 1
ATOM 723 N N . LYS A 1 88 ? -6.926 4.929 16.752 1.00 93.69 88 LYS A N 1
ATOM 724 C CA . LYS A 1 88 ? -6.242 4.828 18.036 1.00 93.69 88 LYS A CA 1
ATOM 725 C C . LYS A 1 88 ? -7.091 5.328 19.200 1.00 93.69 88 LYS A C 1
ATOM 727 O O . LYS A 1 88 ? -7.654 6.421 19.168 1.00 93.69 88 LYS A O 1
ATOM 732 N N . THR A 1 89 ? -7.146 4.514 20.245 1.00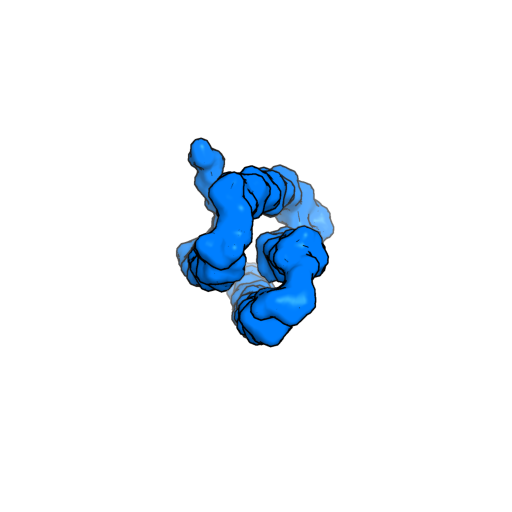 93.00 89 THR A N 1
ATOM 733 C CA . THR A 1 89 ? -7.723 4.799 21.557 1.00 93.00 89 THR A CA 1
ATOM 734 C C . THR A 1 89 ? -6.709 4.420 22.636 1.00 93.00 89 THR A C 1
ATOM 736 O O . THR A 1 89 ? -5.742 3.713 22.366 1.00 93.00 89 THR A O 1
ATOM 739 N N . GLU A 1 90 ? -6.934 4.855 23.876 1.00 93.88 90 GLU A N 1
ATOM 740 C CA . GLU A 1 90 ? -6.080 4.464 25.011 1.00 93.88 90 GLU A CA 1
ATOM 741 C C . GLU A 1 90 ? -6.085 2.941 25.258 1.00 93.88 90 GLU A C 1
ATOM 743 O O . GLU A 1 90 ? -5.137 2.400 25.811 1.00 93.88 90 GLU A O 1
ATOM 748 N N . GLU A 1 91 ? -7.142 2.231 24.843 1.00 91.94 91 GLU A N 1
ATOM 749 C CA . GLU A 1 91 ? -7.291 0.786 25.070 1.00 91.94 91 GLU A CA 1
ATOM 750 C C . GLU A 1 91 ? -6.543 -0.074 24.039 1.00 91.94 91 GLU A C 1
ATOM 752 O O . GLU A 1 91 ? -6.213 -1.221 24.335 1.00 91.94 91 GLU A O 1
ATOM 757 N N . ASN A 1 92 ? -6.301 0.446 22.830 1.00 92.88 92 ASN A N 1
ATOM 758 C CA . ASN A 1 92 ? -5.687 -0.299 21.723 1.00 92.88 92 ASN A CA 1
ATOM 759 C C . ASN A 1 92 ? -4.376 0.322 21.211 1.00 92.88 92 ASN A C 1
ATOM 761 O O . ASN A 1 92 ? -3.889 -0.082 20.155 1.00 92.88 92 ASN A O 1
ATOM 765 N N . GLU A 1 93 ? -3.810 1.288 21.939 1.00 95.56 93 GLU A N 1
ATOM 766 C CA . GLU A 1 93 ? -2.593 2.008 21.549 1.00 95.56 93 GLU A CA 1
ATOM 767 C C . GLU A 1 93 ? -1.424 1.059 21.265 1.00 95.56 93 GLU A C 1
ATOM 769 O O . GLU A 1 93 ? -0.898 1.083 20.155 1.00 95.56 93 GLU A O 1
ATOM 774 N N . ASP A 1 94 ? -1.098 0.161 22.199 1.00 96.19 94 ASP A N 1
ATOM 775 C CA . ASP A 1 94 ? 0.007 -0.796 22.041 1.00 96.19 94 ASP A CA 1
ATOM 776 C C . ASP A 1 94 ? -0.175 -1.707 20.813 1.00 96.19 94 ASP A C 1
ATOM 778 O O . ASP A 1 94 ? 0.781 -2.006 20.096 1.00 96.19 94 ASP A O 1
ATOM 782 N N . LEU A 1 95 ? -1.418 -2.134 20.548 1.00 95.06 95 LEU A N 1
ATOM 783 C CA . LEU A 1 95 ? -1.755 -2.957 19.385 1.00 95.06 95 LEU A CA 1
ATOM 784 C C . LEU A 1 95 ? -1.482 -2.178 18.093 1.00 95.06 95 LEU A C 1
ATOM 786 O O . LEU A 1 95 ? -0.767 -2.656 17.214 1.00 95.06 95 LEU A O 1
ATOM 790 N N . ILE A 1 96 ? -2.021 -0.962 17.989 1.00 96.00 96 ILE A N 1
ATOM 791 C CA . ILE A 1 96 ? -1.858 -0.116 16.804 1.00 96.00 96 ILE A CA 1
ATOM 792 C C . ILE A 1 96 ? -0.393 0.249 16.576 1.00 96.00 96 ILE A C 1
ATOM 794 O O . ILE A 1 96 ? 0.059 0.217 15.433 1.00 96.00 96 ILE A O 1
ATOM 798 N N . GLU A 1 97 ? 0.356 0.578 17.627 1.00 97.00 97 GLU A N 1
ATOM 799 C CA . GLU A 1 97 ? 1.776 0.911 17.500 1.00 97.00 97 GLU A CA 1
ATOM 800 C C . GLU A 1 97 ? 2.602 -0.286 17.023 1.00 97.00 97 GLU A C 1
ATOM 802 O O . GLU A 1 97 ? 3.467 -0.120 16.161 1.00 97.00 97 GLU A O 1
ATOM 807 N N . SER A 1 98 ? 2.296 -1.496 17.499 1.00 97.88 98 SER A N 1
ATOM 808 C CA . SER A 1 98 ? 2.932 -2.719 17.002 1.00 97.88 98 SER A CA 1
ATOM 809 C C . SER A 1 98 ? 2.705 -2.898 15.497 1.00 97.88 98 SER A C 1
ATOM 811 O O . SER A 1 98 ? 3.672 -3.019 14.748 1.00 97.88 98 SER A O 1
ATOM 813 N N . HIS A 1 99 ? 1.455 -2.838 15.031 1.00 97.88 99 HIS A N 1
ATOM 814 C CA . HIS A 1 99 ? 1.138 -2.987 13.603 1.00 97.88 99 HIS A CA 1
ATOM 815 C C . HIS A 1 99 ? 1.684 -1.831 12.749 1.00 97.88 99 HIS A C 1
ATOM 817 O O . HIS A 1 99 ? 2.083 -2.030 11.602 1.00 97.88 99 HIS A O 1
ATOM 823 N N . ALA A 1 100 ? 1.737 -0.608 13.286 1.00 98.06 100 ALA A N 1
ATOM 824 C CA . ALA A 1 100 ? 2.349 0.526 12.596 1.00 98.06 100 ALA A CA 1
ATOM 825 C C . ALA A 1 100 ? 3.843 0.274 12.329 1.00 98.06 100 ALA A C 1
ATOM 827 O O . ALA A 1 100 ? 4.326 0.531 11.224 1.00 98.06 100 ALA A O 1
ATOM 828 N N . ASN A 1 101 ? 4.566 -0.269 13.312 1.00 98.31 101 ASN A N 1
ATOM 829 C CA . ASN A 1 101 ? 5.982 -0.602 13.159 1.00 98.31 101 ASN A CA 1
ATOM 830 C C . ASN A 1 101 ? 6.202 -1.688 12.095 1.00 98.31 101 ASN A C 1
ATOM 832 O O . ASN A 1 101 ? 7.070 -1.522 11.238 1.00 98.31 101 ASN A O 1
ATOM 836 N N . GLU A 1 102 ? 5.374 -2.733 12.093 1.00 98.50 102 GLU A N 1
ATOM 837 C CA . GLU A 1 102 ? 5.398 -3.810 11.091 1.00 98.50 102 GLU A CA 1
ATOM 838 C C . GLU A 1 102 ? 5.159 -3.272 9.665 1.00 98.50 102 GLU A C 1
ATOM 840 O O . GLU A 1 102 ? 5.895 -3.588 8.726 1.00 98.50 102 GLU A O 1
ATOM 845 N N . ILE A 1 103 ? 4.187 -2.366 9.495 1.00 98.50 103 ILE A N 1
ATOM 846 C CA . ILE A 1 103 ? 3.932 -1.674 8.220 1.00 98.50 103 ILE A CA 1
ATOM 847 C C . ILE A 1 103 ? 5.135 -0.846 7.775 1.00 98.50 103 ILE A C 1
ATOM 849 O O . ILE A 1 103 ? 5.499 -0.875 6.595 1.00 98.50 103 ILE A O 1
ATOM 853 N N . HIS A 1 104 ? 5.749 -0.097 8.690 1.00 98.44 104 HIS A N 1
ATOM 854 C CA . HIS A 1 104 ? 6.919 0.714 8.376 1.00 98.44 104 HIS A CA 1
ATOM 855 C C . HIS A 1 104 ? 8.101 -0.164 7.938 1.00 98.44 104 HIS A C 1
ATOM 857 O O . HIS A 1 104 ? 8.698 0.092 6.891 1.00 98.44 104 HIS A O 1
ATOM 863 N N . GLU A 1 105 ? 8.411 -1.226 8.685 1.00 98.56 105 GLU A N 1
ATOM 864 C CA . GLU A 1 105 ? 9.496 -2.154 8.352 1.00 98.56 105 GLU A CA 1
ATOM 865 C C . GLU A 1 105 ? 9.266 -2.836 6.998 1.00 98.56 105 GLU A C 1
ATOM 867 O O . GLU A 1 105 ? 10.141 -2.799 6.126 1.00 98.56 105 GLU A O 1
ATOM 872 N N . MET A 1 106 ? 8.070 -3.387 6.770 1.00 98.62 106 MET A N 1
ATOM 873 C CA . MET A 1 106 ? 7.740 -4.032 5.499 1.00 98.62 106 MET A CA 1
ATOM 874 C C . MET A 1 106 ? 7.796 -3.052 4.322 1.00 98.62 106 MET A C 1
ATOM 876 O O . MET A 1 106 ? 8.257 -3.411 3.235 1.00 98.62 106 MET A O 1
ATOM 880 N N . THR A 1 107 ? 7.369 -1.803 4.525 1.00 98.62 107 THR A N 1
ATOM 881 C CA . THR A 1 107 ? 7.467 -0.758 3.496 1.00 98.62 107 THR A CA 1
ATOM 882 C C . THR A 1 107 ? 8.925 -0.482 3.145 1.00 98.62 107 THR A C 1
ATOM 884 O O . THR A 1 107 ? 9.272 -0.498 1.965 1.00 98.62 107 THR A O 1
ATOM 887 N N . MET A 1 108 ? 9.799 -0.303 4.139 1.00 98.44 108 MET A N 1
ATOM 888 C CA . MET A 1 108 ? 11.225 -0.059 3.897 1.00 98.44 108 MET A CA 1
ATOM 889 C C . MET A 1 108 ? 11.905 -1.236 3.190 1.00 98.44 108 MET A C 1
ATOM 891 O O . MET A 1 108 ? 12.668 -1.023 2.245 1.00 98.44 108 MET A O 1
ATOM 895 N N . ASN A 1 109 ? 11.580 -2.469 3.583 1.00 98.56 109 ASN A N 1
ATOM 896 C CA . ASN A 1 109 ? 12.069 -3.676 2.914 1.00 98.56 109 ASN A CA 1
ATOM 897 C C . ASN A 1 109 ? 11.593 -3.742 1.456 1.00 98.56 109 ASN A C 1
ATOM 899 O O . ASN A 1 109 ? 12.384 -4.018 0.556 1.00 98.56 109 ASN A O 1
ATOM 903 N N . THR A 1 110 ? 10.323 -3.424 1.203 1.00 98.62 110 THR A N 1
ATOM 904 C CA . THR A 1 110 ? 9.753 -3.404 -0.152 1.00 98.62 110 THR A CA 1
ATOM 905 C C . THR A 1 110 ? 10.413 -2.333 -1.018 1.00 98.62 110 THR A C 1
ATOM 907 O O . THR A 1 110 ? 10.784 -2.611 -2.154 1.00 98.62 110 THR A O 1
ATOM 910 N N . VAL A 1 111 ? 10.631 -1.128 -0.483 1.00 98.19 111 VAL A N 1
ATOM 911 C CA . VAL A 1 111 ? 11.345 -0.050 -1.187 1.00 98.19 111 VAL A CA 1
ATOM 912 C C . VAL A 1 111 ? 12.780 -0.459 -1.520 1.00 98.19 111 VAL A C 1
ATOM 914 O O . VAL A 1 111 ? 13.244 -0.176 -2.625 1.00 98.19 111 VAL A O 1
ATOM 917 N N . ALA A 1 112 ? 13.481 -1.151 -0.616 1.00 98.19 112 ALA A N 1
ATOM 918 C CA . ALA A 1 112 ? 14.825 -1.659 -0.888 1.00 98.19 112 ALA A CA 1
ATOM 919 C C . ALA A 1 112 ? 14.823 -2.679 -2.040 1.00 98.19 112 ALA A C 1
ATOM 921 O O . ALA A 1 112 ? 15.574 -2.516 -3.000 1.00 98.19 112 ALA A O 1
ATOM 922 N N . VAL A 1 113 ? 13.917 -3.662 -2.000 1.00 98.25 113 VAL A N 1
ATOM 923 C CA . VAL A 1 113 ? 13.763 -4.671 -3.064 1.00 98.25 113 VAL A CA 1
ATOM 924 C C . VAL A 1 113 ? 13.417 -4.022 -4.407 1.00 98.25 113 VAL A C 1
ATOM 926 O O . VAL A 1 113 ? 14.020 -4.350 -5.424 1.00 98.25 113 VAL A O 1
ATOM 929 N N . LEU A 1 114 ? 12.492 -3.060 -4.422 1.00 97.69 114 LEU A N 1
ATOM 930 C CA . LEU A 1 114 ? 12.129 -2.319 -5.633 1.00 97.69 114 LEU A CA 1
ATOM 931 C C . LEU A 1 114 ? 13.275 -1.444 -6.158 1.00 97.69 114 LEU A C 1
ATOM 933 O O . LEU A 1 114 ? 13.398 -1.256 -7.367 1.00 97.69 114 LEU A O 1
ATOM 937 N N . SER A 1 115 ? 14.123 -0.920 -5.271 1.00 96.50 115 SER A N 1
ATOM 938 C CA . SER A 1 115 ? 15.306 -0.151 -5.666 1.00 96.50 115 SER A CA 1
ATOM 939 C C . SER A 1 115 ? 16.333 -1.025 -6.373 1.00 96.50 115 SER A C 1
ATOM 941 O O . SER A 1 115 ? 16.940 -0.581 -7.344 1.00 96.50 115 SER A O 1
ATOM 943 N N . ASP A 1 116 ? 16.536 -2.254 -5.903 1.00 96.19 116 ASP A N 1
ATOM 944 C CA . ASP A 1 116 ? 17.434 -3.201 -6.563 1.00 96.19 116 ASP A CA 1
ATOM 945 C C . ASP A 1 116 ? 16.834 -3.699 -7.884 1.00 96.19 116 ASP A C 1
ATOM 947 O O . ASP A 1 116 ? 17.511 -3.653 -8.908 1.00 96.19 116 ASP A O 1
ATOM 951 N N . PHE A 1 117 ? 15.532 -4.002 -7.906 1.00 95.31 117 PHE A N 1
ATOM 952 C CA . PHE A 1 117 ? 14.793 -4.313 -9.133 1.00 95.31 117 PHE A CA 1
ATOM 953 C C . PHE A 1 117 ? 14.930 -3.215 -10.205 1.00 95.31 117 PHE A C 1
ATOM 955 O O . PHE A 1 117 ? 15.159 -3.508 -11.380 1.00 95.31 117 PHE A O 1
ATOM 962 N N . LEU A 1 118 ? 14.827 -1.938 -9.817 1.00 93.00 118 LEU A N 1
ATOM 963 C CA . LEU A 1 118 ? 14.995 -0.812 -10.737 1.00 93.00 118 LEU A CA 1
ATOM 964 C C . LEU A 1 118 ? 16.413 -0.748 -11.323 1.00 93.00 118 LEU A C 1
ATOM 966 O O . LEU A 1 118 ? 16.557 -0.564 -12.532 1.00 93.00 118 LEU A O 1
ATOM 970 N N . LYS A 1 119 ? 17.452 -0.951 -10.502 1.00 91.38 119 LYS A N 1
ATOM 971 C CA . LYS A 1 119 ? 18.846 -0.988 -10.981 1.00 91.38 119 LYS A CA 1
ATOM 972 C C . LYS A 1 119 ? 19.068 -2.127 -11.972 1.00 91.38 119 LYS A C 1
ATOM 974 O O . LYS A 1 119 ? 19.705 -1.916 -13.000 1.00 91.38 119 LYS A O 1
ATOM 979 N N . ASP A 1 120 ? 18.531 -3.310 -11.686 1.00 90.06 120 ASP A N 1
ATOM 980 C CA . ASP A 1 120 ? 18.683 -4.477 -12.558 1.00 90.06 120 ASP A CA 1
ATOM 981 C C . ASP A 1 120 ? 18.043 -4.230 -13.933 1.00 90.06 120 ASP A C 1
ATOM 983 O O . ASP A 1 120 ? 18.630 -4.560 -14.967 1.00 90.06 120 ASP A O 1
ATOM 987 N N . MET A 1 121 ? 16.888 -3.558 -13.975 1.00 86.12 121 MET A N 1
ATOM 988 C CA . MET A 1 121 ? 16.276 -3.140 -15.240 1.00 86.12 121 MET A CA 1
ATOM 989 C C . MET A 1 121 ? 17.137 -2.141 -16.020 1.00 86.12 121 MET A C 1
ATOM 991 O O . MET A 1 121 ? 17.269 -2.278 -17.238 1.00 86.12 121 MET A O 1
ATOM 995 N N . GLU A 1 122 ? 17.735 -1.152 -15.353 1.00 81.62 122 GLU A N 1
ATOM 996 C CA . GLU A 1 122 ? 18.626 -0.182 -16.004 1.00 81.62 122 GLU A CA 1
ATOM 997 C C . GLU A 1 122 ? 19.868 -0.857 -16.602 1.00 81.62 122 GLU A C 1
ATOM 999 O O . GLU A 1 122 ? 20.276 -0.526 -17.719 1.00 81.62 122 GLU A O 1
ATOM 1004 N N . VAL A 1 123 ? 20.450 -1.836 -15.900 1.00 78.00 123 VAL A N 1
ATOM 1005 C CA . VAL A 1 123 ? 21.582 -2.630 -16.406 1.00 78.00 123 VAL A CA 1
ATOM 1006 C C . VAL A 1 123 ? 21.185 -3.394 -17.668 1.00 78.00 123 VAL A C 1
ATOM 1008 O O . VAL A 1 123 ? 21.868 -3.274 -18.686 1.00 78.00 123 VAL A O 1
ATOM 1011 N N . ILE A 1 124 ? 20.051 -4.103 -17.646 1.00 70.00 124 ILE A N 1
ATOM 1012 C CA . ILE A 1 124 ? 19.565 -4.876 -18.801 1.00 70.00 124 ILE A CA 1
ATOM 1013 C C . ILE A 1 124 ? 19.343 -3.972 -20.021 1.00 70.00 124 ILE A C 1
ATOM 1015 O O . ILE A 1 124 ? 19.718 -4.337 -21.139 1.00 70.00 124 ILE A O 1
ATOM 1019 N N . ILE A 1 125 ? 18.757 -2.786 -19.834 1.00 65.00 125 ILE A N 1
ATOM 1020 C CA . ILE A 1 125 ? 18.514 -1.836 -20.931 1.00 65.00 125 ILE A CA 1
ATOM 1021 C C . ILE A 1 125 ? 19.835 -1.368 -21.552 1.00 65.00 125 ILE A C 1
ATOM 1023 O O . ILE A 1 125 ? 19.948 -1.327 -22.778 1.00 65.00 125 ILE A O 1
ATOM 1027 N N . ASN A 1 126 ? 20.835 -1.056 -20.727 1.00 67.50 126 ASN A N 1
ATOM 1028 C CA . ASN A 1 126 ? 22.133 -0.573 -21.198 1.00 67.50 126 ASN A CA 1
ATOM 1029 C C . ASN A 1 126 ? 22.943 -1.666 -21.917 1.00 67.50 126 ASN A C 1
ATOM 1031 O O . ASN A 1 126 ? 23.590 -1.385 -22.926 1.00 67.50 126 ASN A O 1
ATOM 1035 N N . GLU A 1 127 ? 22.880 -2.915 -21.447 1.00 67.31 127 GLU A N 1
ATOM 1036 C CA . GLU A 1 127 ? 23.535 -4.054 -22.106 1.00 67.31 127 GLU A CA 1
ATOM 1037 C C . GLU A 1 127 ? 22.858 -4.438 -23.429 1.00 67.31 127 GLU A C 1
ATOM 1039 O O . GLU A 1 127 ? 23.535 -4.840 -24.370 1.00 67.31 127 GLU A O 1
ATOM 1044 N N . SER A 1 128 ? 21.539 -4.252 -23.542 1.00 60.66 128 SER A N 1
ATOM 1045 C CA . SER A 1 128 ? 20.768 -4.543 -24.764 1.00 60.66 128 SER A CA 1
ATOM 1046 C C . SER A 1 128 ? 21.003 -3.543 -25.908 1.00 60.66 128 SER A C 1
ATOM 1048 O O . SER A 1 128 ? 20.543 -3.770 -27.028 1.00 60.66 128 SER A O 1
ATOM 1050 N N . GLN A 1 129 ? 21.660 -2.413 -25.628 1.00 55.41 129 GLN A N 1
ATOM 1051 C CA . GLN A 1 129 ? 21.965 -1.354 -26.598 1.00 55.41 129 GLN A CA 1
ATOM 1052 C C . GLN A 1 129 ? 23.409 -1.411 -27.138 1.00 55.41 129 GLN A C 1
ATOM 1054 O O . GLN A 1 129 ? 23.745 -0.612 -28.016 1.00 55.41 129 GLN A O 1
ATOM 1059 N N . CYS A 1 130 ? 24.244 -2.332 -26.639 1.00 48.34 130 CYS A N 1
ATOM 1060 C CA . CYS A 1 130 ? 25.599 -2.606 -27.136 1.00 48.34 130 CYS A CA 1
ATOM 1061 C C . CYS A 1 130 ? 25.616 -3.782 -28.124 1.00 48.34 130 CYS A C 1
ATOM 1063 O O . CYS A 1 130 ? 26.437 -3.725 -29.070 1.00 48.34 130 CYS A O 1
#

Foldseek 3Di:
DDDFDAPDPVLVVLLVVLVVLLLVLVVVLCVPPDPCLSVVVVVQLVVLSVVLRVCPVVCVVPVVVLVSSLSNLVSSLVSLVVSLVVSDDPVCPVVSVVSNVVSVVSSVVSNVVSVVVVVVVVVVVVVVVD

Radius of gyration: 16.57 Å; chains: 1; bounding box: 44×23×52 Å

Sequence (130 aa):
MEQLVYINDEHKRIIEDYMTFVQKEVYEVTETAKCGKFGDFQELLHDIKQYHNDFFDIAIKESGVGEWIFSIPNLCMFMVMGFFAGLKTEENEDLIESHANEIHEMTMNTVAVLSDFLKDMEVIINESQC

pLDDT: mean 91.09, std 10.96, range [48.03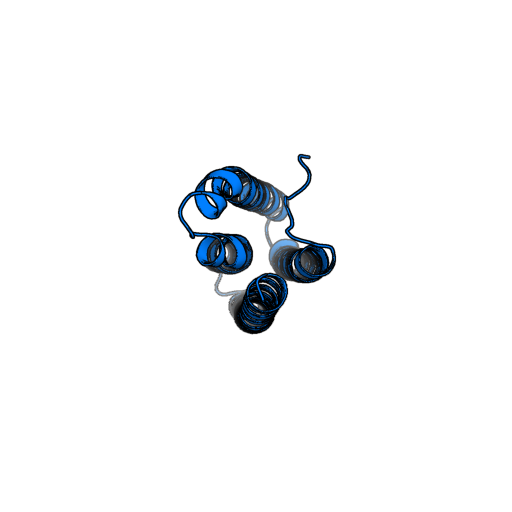, 98.62]